Protein AF-A0A521XWH8-F1 (afdb_monomer_lite)

Foldseek 3Di:
DPPPPPPPPPPDDPDPPQFCLVPLVCNLVRDPPPPADPLLSQLLSLLSVCLPPPVNPSVPQDDDDPSSSNSSVNNVVSNNDDPDD

Structure (mmCIF, N/CA/C/O backbone):
data_AF-A0A521XWH8-F1
#
_entry.id   AF-A0A521XWH8-F1
#
loop_
_atom_site.group_PDB
_atom_site.id
_atom_site.type_symbol
_atom_site.label_atom_id
_atom_site.label_alt_id
_atom_site.label_comp_id
_atom_site.label_asym_id
_atom_site.label_entity_id
_atom_site.label_seq_id
_atom_site.pdbx_PDB_ins_code
_atom_site.Cartn_x
_atom_site.Cartn_y
_atom_site.Cartn_z
_atom_site.occupancy
_atom_site.B_iso_or_equiv
_atom_site.auth_seq_id
_atom_site.auth_comp_id
_atom_site.auth_asym_id
_atom_site.auth_atom_id
_atom_site.pdbx_PDB_model_num
ATOM 1 N N . MET A 1 1 ? 15.896 0.404 -50.016 1.00 56.06 1 MET A N 1
ATOM 2 C CA . MET A 1 1 ? 14.815 -0.390 -49.385 1.00 56.06 1 MET A CA 1
ATOM 3 C C . MET A 1 1 ? 15.363 -1.266 -48.241 1.00 56.06 1 MET A C 1
ATOM 5 O O . MET A 1 1 ? 15.035 -2.436 -48.158 1.00 56.06 1 MET A O 1
ATOM 9 N N . LEU A 1 2 ? 16.214 -0.707 -47.362 1.00 54.41 2 LEU A N 1
ATOM 10 C CA . LEU A 1 2 ? 16.894 -1.427 -46.260 1.00 54.41 2 LEU A CA 1
ATOM 11 C C . LEU A 1 2 ? 16.776 -0.672 -44.916 1.00 54.41 2 LEU A C 1
ATOM 13 O O . LEU A 1 2 ? 17.530 -0.919 -43.990 1.00 54.41 2 LEU A O 1
ATOM 17 N N . MET A 1 3 ? 15.847 0.284 -44.802 1.00 54.56 3 MET A N 1
ATOM 18 C CA . MET A 1 3 ? 15.611 1.028 -43.550 1.00 54.56 3 MET A CA 1
ATOM 19 C C . MET A 1 3 ? 14.293 0.661 -42.854 1.00 54.56 3 MET A C 1
ATOM 21 O O . MET A 1 3 ? 14.036 1.131 -41.754 1.00 54.56 3 MET A O 1
ATOM 25 N N . MET A 1 4 ? 13.473 -0.214 -43.448 1.00 56.97 4 MET A N 1
ATOM 26 C CA . MET A 1 4 ? 12.173 -0.618 -42.884 1.00 56.97 4 MET A CA 1
ATOM 27 C C . MET A 1 4 ? 12.221 -1.871 -41.992 1.00 56.97 4 MET A C 1
ATOM 29 O O . MET A 1 4 ? 11.219 -2.183 -41.360 1.00 56.97 4 MET A O 1
ATOM 33 N N . LEU A 1 5 ? 13.355 -2.580 -41.897 1.00 57.09 5 LEU A N 1
ATOM 34 C CA . LEU A 1 5 ? 13.449 -3.810 -41.091 1.00 57.09 5 LEU A CA 1
ATOM 35 C C . LEU A 1 5 ? 13.779 -3.579 -39.605 1.00 57.09 5 LEU A C 1
ATOM 37 O O . LEU A 1 5 ? 13.512 -4.455 -38.788 1.00 57.09 5 LEU A O 1
ATOM 41 N N . CYS A 1 6 ? 14.319 -2.419 -39.219 1.00 56.91 6 CYS A N 1
ATOM 42 C CA . CYS A 1 6 ? 14.756 -2.190 -37.834 1.00 56.91 6 CYS A CA 1
ATOM 43 C C . CYS A 1 6 ? 13.611 -1.869 -36.855 1.00 56.91 6 CYS A C 1
ATOM 45 O O . CYS A 1 6 ? 13.816 -1.913 -35.645 1.00 56.91 6 CYS A O 1
ATOM 47 N N . ALA A 1 7 ? 12.403 -1.573 -37.344 1.00 60.16 7 ALA A N 1
ATOM 48 C CA . ALA A 1 7 ? 11.278 -1.165 -36.497 1.00 60.16 7 ALA A CA 1
ATOM 49 C C . ALA A 1 7 ? 10.560 -2.333 -35.785 1.00 60.16 7 ALA A C 1
ATOM 51 O O . ALA A 1 7 ? 9.739 -2.096 -34.904 1.00 60.16 7 ALA A O 1
ATOM 52 N N . LEU A 1 8 ? 10.860 -3.590 -36.132 1.00 59.16 8 LEU A N 1
ATOM 53 C CA . LEU A 1 8 ? 10.136 -4.763 -35.617 1.00 59.16 8 LEU A CA 1
ATOM 54 C C . LEU A 1 8 ? 10.700 -5.335 -34.302 1.00 59.16 8 LEU A C 1
ATOM 56 O O . LEU A 1 8 ? 10.094 -6.236 -33.728 1.00 59.16 8 LEU A O 1
ATOM 60 N N . LEU A 1 9 ? 11.831 -4.826 -33.798 1.00 59.81 9 LEU A N 1
ATOM 61 C CA . LEU A 1 9 ? 12.521 -5.392 -32.625 1.00 59.81 9 LEU A CA 1
ATOM 62 C C . LEU A 1 9 ? 12.288 -4.628 -31.304 1.00 59.81 9 LEU A C 1
ATOM 64 O O . LEU A 1 9 ? 12.791 -5.047 -30.267 1.00 59.81 9 LEU A O 1
ATOM 68 N N . ALA A 1 10 ? 11.501 -3.548 -31.292 1.00 63.16 10 ALA A N 1
ATOM 69 C CA . ALA A 1 10 ? 11.314 -2.694 -30.107 1.00 63.16 10 ALA A CA 1
ATOM 70 C C . ALA A 1 10 ? 10.145 -3.108 -29.172 1.00 63.16 10 ALA A C 1
ATOM 72 O O . ALA A 1 10 ? 9.641 -2.285 -28.412 1.00 63.16 10 ALA A O 1
ATOM 73 N N . GLY A 1 11 ? 9.670 -4.359 -29.229 1.00 57.56 11 GLY A N 1
ATOM 74 C CA . GLY A 1 11 ? 8.403 -4.770 -28.596 1.00 57.56 11 GLY A CA 1
ATOM 75 C C . GLY A 1 11 ? 8.451 -5.294 -27.152 1.00 57.56 11 GLY A C 1
ATOM 76 O O . GLY A 1 11 ? 7.397 -5.437 -26.538 1.00 57.56 11 GLY A O 1
ATOM 77 N N . CYS A 1 12 ? 9.621 -5.588 -26.578 1.00 62.44 12 CYS A N 1
ATOM 78 C CA . CYS A 1 12 ? 9.718 -6.217 -25.251 1.00 62.44 12 CYS A CA 1
ATOM 79 C C . CYS A 1 12 ? 10.097 -5.212 -24.156 1.00 62.44 12 CYS A C 1
ATOM 81 O O . CYS A 1 12 ? 11.149 -5.331 -23.533 1.00 62.44 12 CYS A O 1
ATOM 83 N N . ALA A 1 13 ? 9.234 -4.229 -23.892 1.00 64.06 13 ALA A N 1
ATOM 84 C CA . ALA A 1 13 ? 9.295 -3.524 -22.615 1.00 64.06 13 ALA A CA 1
ATOM 85 C C . ALA A 1 13 ? 8.803 -4.486 -21.514 1.00 64.06 13 ALA A C 1
ATOM 87 O O . ALA A 1 13 ? 7.717 -5.061 -21.663 1.00 64.06 13 ALA A O 1
ATOM 88 N N . PRO A 1 14 ? 9.564 -4.711 -20.427 1.00 60.84 14 PRO A N 1
ATOM 89 C CA . PRO A 1 14 ? 9.109 -5.564 -19.341 1.00 60.84 14 PRO A CA 1
ATOM 90 C C . PRO A 1 14 ? 7.850 -4.941 -18.737 1.00 60.84 14 PRO A C 1
ATOM 92 O O . PRO A 1 14 ? 7.891 -3.863 -18.148 1.00 60.84 14 PRO A O 1
ATOM 95 N N . ARG A 1 15 ? 6.704 -5.612 -18.895 1.00 63.94 15 ARG A N 1
ATOM 96 C CA . ARG A 1 15 ? 5.508 -5.267 -18.125 1.00 63.94 15 ARG A CA 1
ATOM 97 C C . ARG A 1 15 ? 5.865 -5.459 -16.655 1.00 63.94 15 ARG A C 1
ATOM 99 O O . ARG A 1 15 ? 6.201 -6.575 -16.257 1.00 63.94 15 ARG A O 1
ATOM 106 N N . SER A 1 16 ? 5.822 -4.382 -15.869 1.00 69.38 16 SER A N 1
ATOM 107 C CA . SER A 1 16 ? 5.982 -4.494 -14.422 1.00 69.38 16 SER A CA 1
ATOM 108 C C . SER A 1 16 ? 4.930 -5.470 -13.904 1.00 69.38 16 SER A C 1
ATOM 11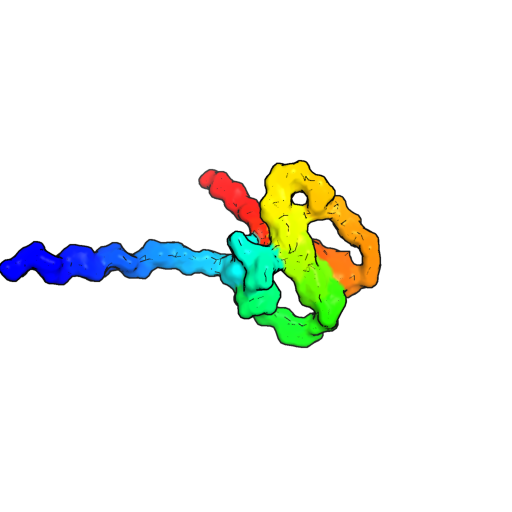0 O O . SER A 1 16 ? 3.732 -5.290 -14.122 1.00 69.38 16 SER A O 1
ATOM 112 N N . LEU A 1 17 ? 5.381 -6.532 -13.235 1.00 82.12 17 LEU A N 1
ATOM 113 C CA . LEU A 1 17 ? 4.506 -7.537 -12.623 1.00 82.12 17 LEU A CA 1
ATOM 114 C C . LEU A 1 17 ? 3.716 -6.963 -11.434 1.00 82.12 17 LEU A C 1
ATOM 116 O O . LEU A 1 17 ? 2.877 -7.657 -10.863 1.00 82.12 17 LEU A O 1
ATOM 120 N N . ARG A 1 18 ? 4.010 -5.718 -11.039 1.00 87.38 18 ARG A N 1
ATOM 121 C CA . ARG A 1 18 ? 3.401 -5.001 -9.921 1.00 87.38 18 ARG A CA 1
ATOM 122 C C . ARG A 1 18 ? 3.042 -3.580 -10.376 1.00 87.38 18 ARG A C 1
ATOM 124 O O . ARG A 1 18 ? 3.829 -2.655 -10.173 1.00 87.38 18 ARG A O 1
ATOM 131 N N . PRO A 1 19 ? 1.883 -3.391 -11.031 1.00 88.56 19 PRO A N 1
ATOM 132 C CA . PRO A 1 19 ? 1.428 -2.074 -11.467 1.00 88.56 19 PRO A CA 1
ATOM 133 C C . PRO A 1 19 ? 1.479 -1.041 -10.334 1.00 88.56 19 PRO A C 1
ATOM 135 O O . PRO A 1 19 ? 0.993 -1.302 -9.231 1.00 88.56 19 PRO A O 1
ATOM 138 N N . GLY A 1 20 ? 2.089 0.114 -10.602 1.00 88.69 20 GLY A N 1
ATOM 139 C CA . GLY A 1 20 ? 2.191 1.225 -9.651 1.00 88.69 20 GLY A CA 1
ATOM 140 C C . GLY A 1 20 ? 3.103 0.992 -8.442 1.00 88.69 20 GLY A C 1
ATOM 141 O O . GLY A 1 20 ? 3.167 1.863 -7.588 1.00 88.69 20 GLY A O 1
ATOM 142 N N . ALA A 1 21 ? 3.815 -0.137 -8.331 1.00 90.12 21 ALA A N 1
ATOM 143 C CA . ALA A 1 21 ? 4.695 -0.391 -7.180 1.00 90.12 21 ALA A CA 1
ATOM 144 C C . ALA A 1 21 ? 5.895 0.571 -7.099 1.00 90.12 21 ALA A C 1
ATOM 146 O O . ALA A 1 21 ? 6.366 0.873 -6.003 1.00 90.12 21 ALA A O 1
ATOM 147 N N . ASP A 1 22 ? 6.352 1.057 -8.256 1.00 87.44 22 ASP A N 1
ATOM 148 C CA . ASP A 1 22 ? 7.455 2.017 -8.378 1.00 87.44 22 ASP A CA 1
ATOM 149 C C . ASP A 1 22 ? 6.991 3.479 -8.189 1.00 87.44 22 ASP A C 1
ATOM 151 O O . ASP A 1 22 ? 7.817 4.386 -8.125 1.00 87.44 22 ASP A O 1
ATOM 155 N N . ASP A 1 23 ? 5.676 3.718 -8.098 1.00 89.06 23 ASP A N 1
ATOM 156 C CA . ASP A 1 23 ? 5.072 5.036 -7.870 1.00 89.06 23 ASP A CA 1
ATOM 157 C C . ASP A 1 23 ? 4.006 4.952 -6.759 1.00 89.06 23 ASP A C 1
ATOM 159 O O . ASP A 1 23 ? 2.814 4.750 -7.035 1.00 89.06 23 ASP A O 1
ATOM 163 N N . PRO A 1 24 ? 4.410 5.123 -5.485 1.00 85.69 24 PRO A N 1
ATOM 164 C CA . PRO A 1 24 ? 3.500 5.060 -4.345 1.00 85.69 24 PRO A CA 1
ATOM 165 C C . PRO A 1 24 ? 2.289 5.985 -4.447 1.00 85.69 24 PRO A C 1
ATOM 167 O O . PRO A 1 24 ? 1.212 5.627 -3.970 1.00 85.69 24 PRO A O 1
ATOM 170 N N . ALA A 1 25 ? 2.425 7.139 -5.110 1.00 86.94 25 ALA A N 1
ATOM 171 C CA . ALA A 1 25 ? 1.332 8.095 -5.256 1.00 86.94 25 ALA A CA 1
ATOM 172 C C . ALA A 1 25 ? 0.206 7.565 -6.160 1.00 86.94 25 ALA A C 1
ATOM 174 O O . ALA A 1 25 ? -0.938 8.006 -6.045 1.00 86.94 25 ALA A O 1
ATOM 175 N N . GLN A 1 26 ? 0.511 6.611 -7.046 1.00 89.75 26 GLN A N 1
ATOM 176 C CA . GLN A 1 26 ? -0.437 6.030 -8.002 1.00 89.75 26 GLN A CA 1
ATOM 177 C C . GLN A 1 26 ? -0.768 4.560 -7.722 1.00 89.75 26 GLN A C 1
ATOM 179 O O . GLN A 1 26 ? -1.599 3.969 -8.423 1.00 89.75 26 GLN A O 1
ATOM 184 N N . VAL A 1 27 ? -0.174 3.950 -6.692 1.00 93.56 27 VAL A N 1
ATOM 185 C CA . VAL A 1 27 ? -0.347 2.518 -6.404 1.00 93.56 27 VAL A CA 1
ATOM 186 C C . VAL A 1 27 ? -1.818 2.141 -6.174 1.00 93.56 27 VAL A C 1
ATOM 188 O O . VAL A 1 27 ? -2.289 1.118 -6.668 1.00 93.56 27 VAL A O 1
ATOM 191 N N . THR A 1 28 ? -2.587 3.001 -5.502 1.00 93.75 28 THR A N 1
ATOM 192 C CA . THR A 1 28 ? -4.009 2.768 -5.195 1.00 93.75 28 THR A CA 1
ATOM 193 C C . THR A 1 28 ? -4.921 2.904 -6.415 1.00 93.75 28 THR A C 1
ATOM 195 O O . THR A 1 28 ? -6.016 2.347 -6.409 1.00 93.75 28 THR A O 1
ATOM 198 N N . ASN A 1 29 ? -4.461 3.585 -7.469 1.00 93.38 29 ASN A N 1
ATOM 199 C CA . ASN A 1 29 ? -5.136 3.663 -8.769 1.00 93.38 29 ASN A CA 1
ATOM 200 C C . ASN A 1 29 ? -4.739 2.502 -9.696 1.00 93.38 29 ASN A C 1
ATOM 202 O O . ASN A 1 29 ? -5.421 2.230 -10.681 1.00 93.38 29 ASN A O 1
ATOM 206 N N . SER A 1 30 ? -3.633 1.823 -9.382 1.00 93.56 30 SER A N 1
ATOM 207 C CA . SER A 1 30 ? -3.046 0.759 -10.204 1.00 93.56 30 SER A CA 1
ATOM 208 C C . SER A 1 30 ? -3.461 -0.647 -9.760 1.00 93.56 30 SER A C 1
ATOM 210 O O . SER A 1 30 ? -3.305 -1.607 -10.515 1.00 93.56 30 SER A O 1
ATOM 212 N N . VAL A 1 31 ? -3.992 -0.779 -8.543 1.00 92.19 31 VAL A N 1
ATOM 213 C CA . VAL A 1 31 ? -4.423 -2.045 -7.939 1.00 92.19 31 VAL A CA 1
ATOM 214 C C . VAL A 1 31 ? -5.919 -1.985 -7.647 1.00 92.19 31 VAL A C 1
ATOM 216 O O . VAL A 1 31 ? -6.430 -0.982 -7.152 1.00 92.19 31 VAL A O 1
ATOM 219 N N . ASN A 1 32 ? -6.642 -3.072 -7.922 1.00 94.38 32 ASN A N 1
ATOM 220 C CA . ASN A 1 32 ? -8.057 -3.134 -7.579 1.00 94.38 32 ASN A CA 1
ATOM 221 C C . ASN A 1 32 ? -8.247 -3.283 -6.060 1.00 94.38 32 ASN A C 1
ATOM 223 O O . ASN A 1 32 ? -8.097 -4.372 -5.512 1.00 94.38 32 ASN A O 1
ATOM 227 N N . LEU A 1 33 ? -8.633 -2.189 -5.402 1.00 95.44 33 LEU A N 1
ATOM 228 C CA . LEU A 1 33 ? -8.970 -2.147 -3.976 1.00 95.44 33 LEU A CA 1
ATOM 229 C C . LEU A 1 33 ? -10.490 -2.062 -3.731 1.00 95.44 33 LEU A C 1
ATOM 231 O O . LEU A 1 33 ? -10.937 -1.600 -2.675 1.00 95.44 33 LEU A O 1
ATOM 235 N N . SER A 1 34 ? -11.318 -2.450 -4.706 1.00 96.56 34 SER A N 1
ATOM 236 C CA . SER A 1 34 ? -12.773 -2.507 -4.534 1.00 96.56 34 SER A CA 1
ATOM 237 C C . SER A 1 34 ? -13.147 -3.455 -3.391 1.00 96.56 34 SER A C 1
ATOM 239 O O . SER A 1 34 ? -12.606 -4.553 -3.307 1.00 96.56 34 SER A O 1
ATOM 241 N N . GLY A 1 35 ? -14.079 -3.045 -2.528 1.00 96.06 35 GLY A N 1
ATOM 242 C CA . GLY A 1 35 ? -14.535 -3.853 -1.389 1.00 96.06 35 GLY A CA 1
ATOM 243 C C . GLY A 1 35 ? -13.732 -3.675 -0.097 1.00 96.06 35 GLY A C 1
ATOM 244 O O . GLY A 1 35 ? -14.210 -4.072 0.961 1.00 96.06 35 GLY A O 1
ATOM 245 N N . PHE A 1 36 ? -12.569 -3.018 -0.139 1.00 96.81 36 PHE A N 1
ATOM 246 C CA . PHE A 1 36 ? -11.829 -2.662 1.072 1.00 96.81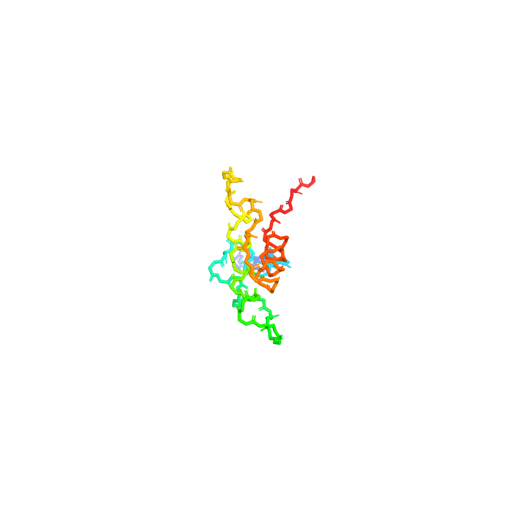 36 PHE A CA 1
ATOM 247 C C . PHE A 1 36 ? -12.324 -1.343 1.690 1.00 96.81 36 PHE A C 1
ATOM 249 O O . PHE A 1 36 ? -12.713 -0.428 0.950 1.00 96.81 36 PHE A O 1
ATOM 256 N N . PRO A 1 37 ? -12.274 -1.198 3.030 1.00 96.81 37 PRO A N 1
ATOM 257 C CA . PRO A 1 37 ? -12.645 0.044 3.700 1.00 96.81 37 PRO A CA 1
ATOM 258 C C . PRO A 1 37 ? -11.670 1.187 3.355 1.00 96.81 37 PRO A C 1
ATOM 260 O O . PRO A 1 37 ? -10.509 0.926 3.019 1.00 96.81 37 PRO A O 1
ATOM 263 N N . PRO A 1 38 ? -12.095 2.461 3.451 1.00 96.38 38 PRO A N 1
ATOM 264 C CA . PRO A 1 38 ? -11.235 3.615 3.172 1.00 96.38 38 PRO A CA 1
ATOM 265 C C . PRO A 1 38 ? -9.914 3.596 3.955 1.00 96.38 38 PRO A C 1
ATOM 267 O O . PRO A 1 38 ? -8.862 3.910 3.404 1.00 96.38 38 PRO A O 1
ATOM 270 N N . GLU A 1 39 ? -9.956 3.170 5.217 1.00 96.81 39 GLU A N 1
ATOM 271 C CA . GLU A 1 39 ? -8.813 3.053 6.129 1.00 96.81 39 GLU A CA 1
ATOM 272 C C . GLU A 1 39 ? -7.759 2.100 5.571 1.00 96.81 39 GLU A C 1
ATOM 274 O O . GLU A 1 39 ? -6.573 2.420 5.584 1.00 96.81 39 GLU A O 1
ATOM 279 N N . TYR A 1 40 ? -8.194 0.958 5.033 1.00 97.56 40 TYR A N 1
ATOM 280 C CA . TYR A 1 40 ? -7.306 -0.016 4.407 1.00 97.56 40 TYR A CA 1
ATOM 281 C C . TYR A 1 40 ? -6.618 0.579 3.179 1.00 97.56 40 TYR A C 1
ATOM 283 O O . TYR A 1 40 ? -5.409 0.442 3.034 1.00 97.56 40 TYR A O 1
ATOM 291 N N . LYS A 1 41 ? -7.354 1.302 2.324 1.00 96.81 41 LYS A N 1
ATOM 292 C CA . LYS A 1 41 ? -6.785 1.937 1.121 1.00 96.81 41 LYS A CA 1
ATOM 293 C C . LYS A 1 41 ? -5.741 2.998 1.473 1.00 96.81 41 LYS A C 1
ATOM 295 O O . LYS A 1 41 ? -4.689 3.045 0.841 1.00 96.81 41 LYS A O 1
ATOM 300 N N . ARG A 1 42 ? -6.013 3.815 2.503 1.00 95.62 42 ARG A N 1
ATOM 301 C CA . ARG A 1 42 ? -5.036 4.779 3.041 1.00 95.62 42 ARG A CA 1
ATOM 302 C C . ARG A 1 42 ? -3.798 4.064 3.578 1.00 95.62 42 ARG A C 1
ATOM 304 O O . ARG A 1 42 ? -2.684 4.479 3.279 1.00 95.62 42 ARG A O 1
ATOM 311 N N . GLY A 1 43 ? -4.003 2.978 4.325 1.00 96.06 43 GLY A N 1
ATOM 312 C CA . GLY A 1 43 ? -2.928 2.117 4.807 1.00 96.06 43 GLY A CA 1
ATOM 313 C C . GLY A 1 43 ? -2.070 1.596 3.659 1.00 96.06 43 GLY A C 1
ATOM 314 O O . GLY A 1 43 ? -0.861 1.773 3.683 1.00 96.06 43 GLY A O 1
ATOM 315 N N . PHE A 1 44 ? -2.692 1.031 2.625 1.00 96.75 44 PHE A N 1
ATOM 316 C CA . PHE A 1 44 ? -2.012 0.455 1.463 1.00 96.75 44 PHE A CA 1
ATOM 317 C C . PHE A 1 44 ? -1.083 1.450 0.758 1.00 96.75 44 PHE A C 1
ATOM 319 O O . PHE A 1 44 ? 0.077 1.127 0.503 1.00 96.75 44 PHE A O 1
ATOM 326 N N . GLY A 1 45 ? -1.548 2.680 0.516 1.00 95.44 45 GLY A N 1
ATOM 327 C CA . GLY A 1 45 ? -0.699 3.749 -0.023 1.00 95.44 45 GLY A CA 1
ATOM 328 C C . GLY A 1 45 ? 0.494 4.067 0.887 1.00 95.44 45 GLY A C 1
ATOM 329 O O . GLY A 1 45 ? 1.639 3.992 0.449 1.00 95.44 45 GLY A O 1
ATOM 330 N N . ALA A 1 46 ? 0.246 4.306 2.179 1.00 94.25 46 ALA A N 1
ATOM 331 C CA . ALA A 1 46 ? 1.300 4.618 3.152 1.00 94.25 46 ALA A CA 1
ATOM 332 C C . ALA A 1 46 ? 2.324 3.476 3.324 1.00 94.25 46 ALA A C 1
ATOM 334 O O . ALA A 1 46 ? 3.516 3.704 3.540 1.00 94.25 46 ALA A O 1
ATOM 335 N N . GLY A 1 47 ? 1.869 2.226 3.224 1.00 94.94 47 GLY A N 1
ATOM 336 C CA . GLY A 1 47 ? 2.728 1.045 3.211 1.00 94.94 47 GLY A CA 1
ATOM 337 C C . GLY A 1 47 ? 3.666 1.045 2.013 1.00 94.94 47 GLY A C 1
ATOM 338 O O . GLY A 1 47 ? 4.868 0.827 2.158 1.00 94.94 47 GLY A O 1
ATOM 339 N N . CYS A 1 48 ? 3.125 1.356 0.836 1.00 94.44 48 CYS A N 1
ATOM 340 C CA . CYS A 1 48 ? 3.902 1.459 -0.389 1.00 94.44 48 CYS A CA 1
ATOM 341 C C . CYS A 1 48 ? 4.942 2.589 -0.337 1.00 94.44 48 CYS A C 1
ATOM 343 O O . CYS A 1 48 ? 6.086 2.395 -0.747 1.00 94.44 48 CYS A O 1
ATOM 345 N N . GLU A 1 49 ? 4.585 3.745 0.229 1.00 92.56 49 GLU A N 1
ATOM 346 C CA . GLU A 1 49 ? 5.530 4.839 0.498 1.00 92.56 49 GLU A CA 1
ATOM 347 C C . GLU A 1 49 ? 6.667 4.366 1.415 1.00 92.56 49 GLU A C 1
ATOM 349 O O . GLU A 1 49 ? 7.841 4.585 1.121 1.00 92.56 49 GLU A O 1
ATOM 354 N N . SER A 1 50 ? 6.327 3.618 2.470 1.00 92.88 50 SER A N 1
ATOM 355 C CA . SER A 1 50 ? 7.306 3.065 3.417 1.00 92.88 50 SER A CA 1
ATOM 356 C C . SER A 1 50 ? 8.256 2.049 2.767 1.00 92.88 50 SER A C 1
ATOM 358 O O . SER A 1 50 ? 9.396 1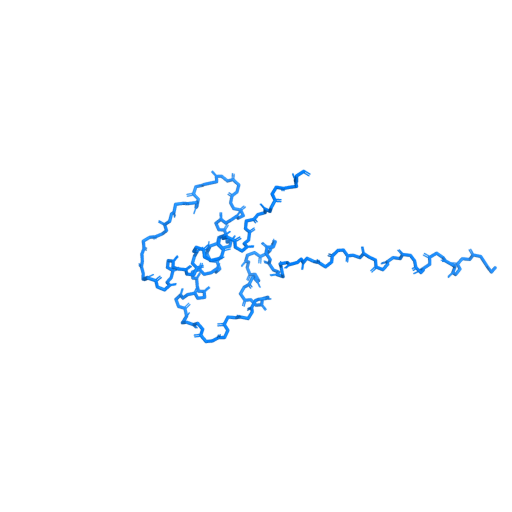.890 3.194 1.00 92.88 50 SER A O 1
ATOM 360 N N . ALA A 1 51 ? 7.812 1.349 1.719 1.00 91.12 51 ALA A N 1
ATOM 361 C CA . ALA A 1 51 ? 8.653 0.418 0.968 1.00 91.12 51 ALA A CA 1
ATOM 362 C C . ALA A 1 51 ? 9.743 1.117 0.141 1.00 91.12 51 ALA A C 1
ATOM 364 O O . ALA A 1 51 ? 10.776 0.508 -0.141 1.00 91.12 51 ALA A O 1
ATOM 365 N N . ASN A 1 52 ? 9.488 2.366 -0.252 1.00 84.81 52 ASN A N 1
ATOM 366 C CA . ASN A 1 52 ? 10.350 3.172 -1.114 1.00 84.81 52 ASN A CA 1
ATOM 367 C C . ASN A 1 52 ? 11.282 4.107 -0.325 1.00 84.81 52 ASN A C 1
ATOM 369 O O . ASN A 1 52 ? 12.186 4.716 -0.896 1.00 84.81 52 ASN A O 1
ATOM 373 N N . ASP A 1 53 ? 11.111 4.200 0.993 1.00 85.06 53 ASP A N 1
ATOM 374 C CA . ASP A 1 53 ? 12.008 4.946 1.868 1.00 85.06 53 ASP A CA 1
ATOM 375 C C . ASP A 1 53 ? 13.338 4.205 2.075 1.00 85.06 53 ASP A C 1
ATOM 377 O O . ASP A 1 53 ? 13.463 3.269 2.872 1.00 85.06 53 ASP A O 1
ATOM 381 N N . ALA A 1 54 ? 14.373 4.678 1.383 1.00 73.56 54 ALA A N 1
ATOM 382 C CA . ALA A 1 54 ? 15.727 4.145 1.480 1.00 73.56 54 ALA A CA 1
ATOM 383 C C . ALA A 1 54 ? 16.372 4.319 2.872 1.00 73.56 54 ALA A C 1
ATOM 385 O O . ALA A 1 54 ? 17.345 3.628 3.176 1.00 73.56 54 ALA A O 1
ATOM 386 N N . SER A 1 55 ? 15.853 5.214 3.723 1.00 76.69 55 SER A N 1
ATOM 387 C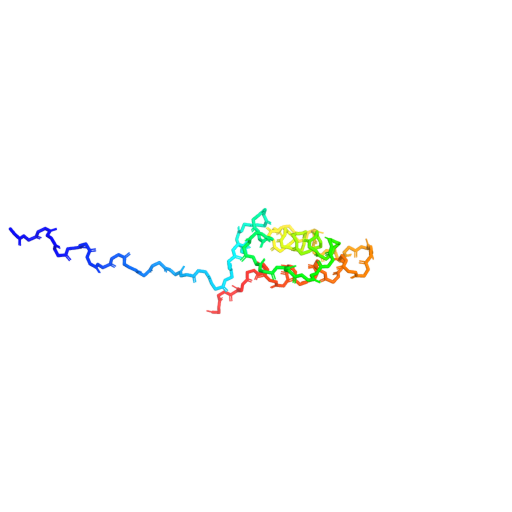 CA . SER A 1 55 ? 16.380 5.429 5.078 1.00 76.69 55 SER A CA 1
ATOM 388 C C . SER A 1 55 ? 15.953 4.341 6.069 1.00 76.69 55 SER A C 1
ATOM 390 O O . SER A 1 55 ? 16.555 4.203 7.135 1.00 76.69 55 SER A O 1
ATOM 392 N N . GLY A 1 56 ? 14.903 3.575 5.741 1.00 69.38 56 GLY A N 1
ATOM 393 C CA .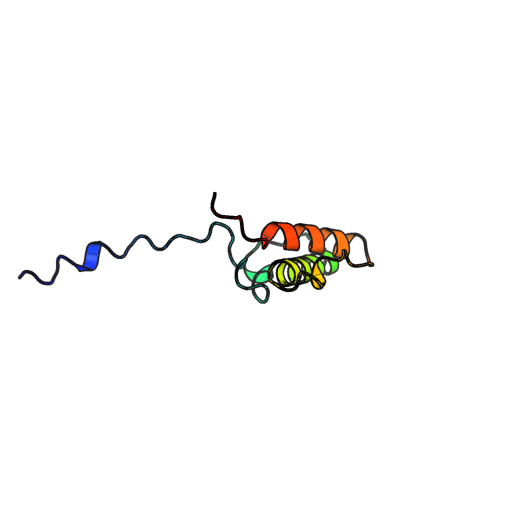 GLY A 1 56 ? 14.322 2.557 6.615 1.00 69.38 56 GLY A CA 1
ATOM 394 C C . GLY A 1 56 ? 13.624 3.113 7.863 1.00 69.38 56 GLY A C 1
ATOM 395 O O . GLY A 1 56 ? 13.162 2.330 8.695 1.00 69.38 56 GLY A O 1
ATOM 396 N N . GLN A 1 57 ? 13.516 4.438 8.016 1.00 67.12 57 GLN A N 1
ATOM 397 C CA . GLN A 1 57 ? 12.867 5.069 9.169 1.00 67.12 57 GLN A CA 1
ATOM 398 C C . GLN A 1 57 ? 11.353 4.833 9.173 1.00 67.12 57 GLN A C 1
ATOM 400 O O . GLN A 1 57 ? 10.753 4.651 10.236 1.00 67.12 57 GLN A O 1
ATOM 405 N N . SER A 1 58 ? 10.744 4.766 7.991 1.00 67.19 58 SER A N 1
ATOM 406 C CA . SER A 1 58 ? 9.317 4.470 7.813 1.00 67.19 58 SER A CA 1
ATOM 407 C C . SER A 1 58 ? 8.957 2.984 7.945 1.00 67.19 58 SER A C 1
ATOM 409 O O . SER A 1 58 ? 7.779 2.645 7.981 1.00 67.19 58 SER A O 1
ATOM 411 N N . ALA A 1 59 ? 9.928 2.076 8.124 1.00 65.50 59 ALA A N 1
ATOM 412 C CA . ALA A 1 59 ? 9.657 0.644 8.315 1.00 65.50 59 ALA A CA 1
ATOM 413 C C . ALA A 1 59 ? 8.993 0.311 9.668 1.00 65.50 59 ALA A C 1
ATOM 415 O O . ALA A 1 59 ? 8.656 -0.846 9.943 1.00 65.50 59 ALA A O 1
ATOM 416 N N . ARG A 1 60 ? 8.818 1.303 10.549 1.00 80.75 60 ARG A N 1
ATOM 417 C CA . ARG A 1 60 ? 8.182 1.104 11.848 1.00 80.75 60 ARG A CA 1
ATOM 418 C C . ARG A 1 60 ? 6.672 0.984 11.663 1.00 80.75 60 ARG A C 1
ATOM 420 O O . ARG A 1 60 ? 6.016 1.935 11.254 1.00 80.75 60 ARG A O 1
ATOM 427 N N . ARG A 1 61 ? 6.124 -0.183 12.017 1.00 84.00 61 ARG A N 1
ATOM 428 C CA . ARG A 1 61 ? 4.685 -0.459 11.926 1.00 84.00 61 ARG A CA 1
ATOM 429 C C . ARG A 1 61 ? 3.875 0.652 12.617 1.00 84.00 61 ARG A C 1
ATOM 431 O O . ARG A 1 61 ? 4.104 0.899 13.808 1.00 84.00 61 ARG A O 1
ATOM 438 N N . PRO A 1 62 ? 2.941 1.308 11.909 1.00 88.31 62 PRO A N 1
ATOM 439 C CA . PRO A 1 62 ? 2.135 2.373 12.478 1.00 88.31 62 PRO A CA 1
ATOM 440 C C . PRO A 1 62 ? 1.183 1.821 13.541 1.00 88.31 62 PRO A C 1
ATOM 442 O O . PRO A 1 62 ? 0.772 0.659 13.504 1.00 88.31 62 PRO A O 1
ATOM 445 N N . LYS A 1 63 ? 0.820 2.680 14.495 1.00 87.12 63 LYS A N 1
ATOM 446 C CA . LYS A 1 63 ? -0.274 2.429 15.440 1.00 87.12 63 LYS A CA 1
ATOM 447 C C . LYS A 1 63 ? -1.542 3.070 14.876 1.00 87.12 63 LYS A C 1
ATOM 449 O O . LYS A 1 63 ? -1.478 4.197 14.398 1.00 87.12 63 LYS A O 1
ATOM 454 N N . GLY A 1 64 ? -2.674 2.376 14.934 1.00 82.25 64 GLY A N 1
ATOM 455 C CA . GLY A 1 64 ? -3.946 2.882 14.416 1.00 82.25 64 GLY A CA 1
ATOM 456 C C . GLY A 1 64 ? -4.987 1.778 14.272 1.00 82.25 64 GLY A C 1
ATOM 457 O O . GLY A 1 64 ? -4.792 0.674 14.785 1.00 82.25 64 GLY A O 1
ATOM 458 N N . ASP A 1 65 ? -6.071 2.083 13.556 1.00 92.56 65 ASP A N 1
ATOM 459 C CA . ASP A 1 65 ? -7.138 1.128 13.252 1.00 92.56 65 ASP A CA 1
ATOM 460 C C . ASP A 1 65 ? -6.593 -0.142 12.599 1.00 92.56 65 ASP A C 1
ATOM 462 O O . ASP A 1 65 ? -5.743 -0.083 11.706 1.00 92.56 65 ASP A O 1
ATOM 466 N N . ALA A 1 66 ? -7.137 -1.298 12.985 1.00 95.75 66 ALA A N 1
ATOM 467 C CA . ALA A 1 66 ? -6.701 -2.594 12.464 1.00 95.75 66 ALA A CA 1
ATOM 468 C C . ALA A 1 66 ? -6.713 -2.643 10.925 1.00 95.75 66 ALA A C 1
ATOM 470 O O . ALA A 1 66 ? -5.780 -3.165 10.321 1.00 95.75 66 ALA A O 1
ATOM 471 N N . SER A 1 67 ? -7.717 -2.023 10.292 1.00 97.25 67 SER A N 1
ATOM 472 C CA . SER A 1 67 ? -7.825 -1.946 8.828 1.00 97.25 67 SER A CA 1
ATOM 473 C C . SER A 1 67 ? -6.697 -1.134 8.192 1.00 97.25 67 SER A C 1
ATOM 475 O O . SER A 1 67 ? -6.150 -1.550 7.174 1.00 97.25 67 SER A O 1
ATOM 477 N N . PHE A 1 68 ? -6.316 -0.005 8.797 1.00 97.12 68 PHE A N 1
ATOM 478 C CA . PHE A 1 68 ? -5.202 0.812 8.313 1.00 97.12 68 PHE A CA 1
ATOM 479 C C . PHE A 1 68 ? -3.882 0.058 8.439 1.00 97.12 68 PHE A C 1
ATOM 481 O O . PHE A 1 68 ? -3.103 -0.009 7.493 1.00 97.12 68 PHE A O 1
ATOM 488 N N . VAL A 1 69 ? -3.646 -0.543 9.605 1.00 96.44 69 VAL A N 1
ATOM 489 C CA . VAL A 1 69 ? -2.402 -1.259 9.884 1.00 96.44 69 VAL A CA 1
ATOM 490 C C . VAL A 1 69 ? -2.262 -2.492 8.979 1.00 96.44 69 VAL A C 1
ATOM 492 O O . VAL A 1 69 ? -1.160 -2.788 8.515 1.00 96.44 69 VAL A O 1
ATOM 495 N N . GLN A 1 70 ? -3.365 -3.190 8.696 1.00 97.25 70 GLN A N 1
ATOM 496 C CA . GLN A 1 70 ? -3.381 -4.287 7.730 1.00 97.25 70 GLN A CA 1
ATOM 497 C C . GLN A 1 70 ? -3.063 -3.790 6.316 1.00 97.25 70 GLN A C 1
ATOM 499 O O . GLN A 1 70 ? -2.155 -4.319 5.683 1.00 97.25 70 GLN A O 1
ATOM 504 N N . GLY A 1 71 ? -3.746 -2.738 5.851 1.00 96.88 71 GLY A N 1
ATOM 505 C CA . GLY A 1 71 ? -3.473 -2.143 4.542 1.00 96.88 71 GLY A CA 1
ATOM 506 C C . GLY A 1 71 ? -2.017 -1.702 4.401 1.00 96.88 71 GLY A C 1
ATOM 507 O O . GLY A 1 71 ? -1.386 -1.994 3.393 1.00 96.88 71 GLY A O 1
ATOM 508 N N . TRP A 1 72 ? -1.451 -1.073 5.435 1.00 96.62 72 TRP A N 1
ATOM 509 C CA . TRP A 1 72 ? -0.045 -0.659 5.461 1.00 96.62 72 TRP A CA 1
ATOM 510 C C . TRP A 1 72 ? 0.921 -1.829 5.292 1.00 96.62 72 TRP A C 1
ATOM 512 O O . TRP A 1 72 ? 1.875 -1.726 4.525 1.00 96.62 72 TRP A O 1
ATOM 522 N N . GLN A 1 73 ? 0.663 -2.959 5.950 1.00 95.88 73 GLN A N 1
ATOM 523 C CA . GLN A 1 73 ? 1.493 -4.150 5.784 1.00 95.88 73 GLN A CA 1
ATOM 524 C C . GLN A 1 73 ? 1.428 -4.678 4.343 1.00 95.88 73 GLN A C 1
ATOM 526 O O . GLN A 1 73 ? 2.468 -4.916 3.729 1.00 95.88 73 GLN A O 1
ATOM 531 N N . ASP A 1 74 ? 0.219 -4.794 3.790 1.00 96.06 74 ASP A N 1
ATOM 532 C CA . ASP A 1 74 ? 0.005 -5.312 2.437 1.00 96.06 74 ASP A CA 1
ATOM 533 C C . ASP A 1 74 ? 0.645 -4.399 1.374 1.00 96.06 74 ASP A C 1
ATOM 535 O O . ASP A 1 74 ? 1.284 -4.884 0.440 1.00 96.06 74 ASP A O 1
ATOM 539 N N . GLY A 1 75 ? 0.541 -3.076 1.539 1.00 95.38 75 GLY A N 1
ATOM 540 C CA . GLY A 1 75 ? 1.180 -2.089 0.664 1.00 95.38 75 GLY A CA 1
ATOM 541 C C . GLY A 1 75 ? 2.708 -2.116 0.739 1.00 95.38 75 GLY A C 1
ATOM 542 O O . GLY A 1 75 ? 3.382 -2.072 -0.293 1.00 95.38 75 GLY A O 1
ATOM 543 N N . LEU A 1 76 ? 3.262 -2.257 1.949 1.00 94.56 76 LEU A N 1
ATOM 544 C CA . LEU A 1 76 ? 4.702 -2.406 2.171 1.00 94.56 76 LEU A CA 1
ATOM 545 C C . LEU A 1 76 ? 5.239 -3.642 1.452 1.00 94.56 76 LEU A C 1
ATOM 547 O O . LEU A 1 76 ? 6.235 -3.570 0.733 1.00 94.56 76 LEU A O 1
ATOM 551 N N . ASP A 1 77 ? 4.563 -4.776 1.611 1.00 92.88 77 ASP A N 1
ATOM 552 C CA . ASP A 1 77 ? 4.974 -6.025 0.982 1.00 92.88 77 ASP A CA 1
ATOM 553 C C . ASP A 1 77 ? 4.758 -5.995 -0.539 1.00 92.88 77 ASP A C 1
ATOM 555 O O . ASP A 1 77 ? 5.583 -6.539 -1.284 1.00 92.88 77 ASP A O 1
ATOM 559 N N . TYR A 1 78 ? 3.711 -5.312 -1.020 1.00 93.88 78 TYR A N 1
ATOM 560 C CA . TYR A 1 78 ? 3.442 -5.100 -2.443 1.00 93.88 78 TYR A CA 1
ATOM 561 C C . TYR A 1 78 ? 4.505 -4.233 -3.133 1.00 93.88 78 TYR A C 1
ATOM 563 O O . TYR A 1 78 ? 4.941 -4.586 -4.227 1.00 93.88 78 TYR A O 1
ATOM 571 N N . CYS A 1 79 ? 4.966 -3.146 -2.516 1.00 92.31 79 CYS A N 1
ATOM 572 C CA . CYS A 1 79 ? 5.916 -2.232 -3.162 1.00 92.31 79 CYS A CA 1
ATOM 573 C C . CYS A 1 79 ? 7.381 -2.526 -2.855 1.00 92.31 79 CYS A C 1
ATOM 575 O O . CYS A 1 79 ? 8.258 -2.014 -3.543 1.00 92.31 79 CYS A O 1
ATOM 577 N N . ARG A 1 80 ? 7.682 -3.382 -1.869 1.00 89.75 80 ARG A N 1
ATOM 578 C CA . ARG A 1 80 ? 9.071 -3.71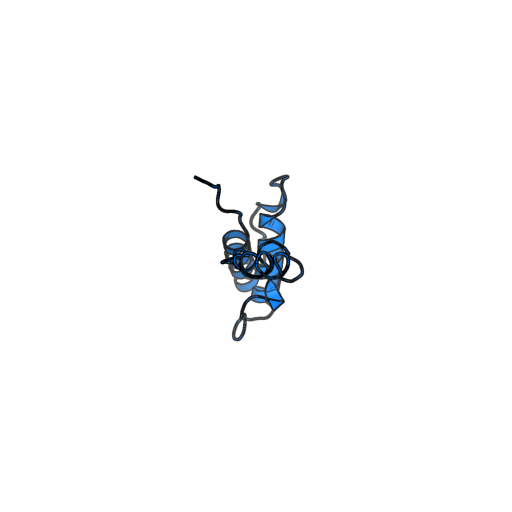8 -1.543 1.00 89.75 80 ARG A CA 1
ATOM 579 C C . ARG A 1 80 ? 9.779 -4.310 -2.774 1.00 89.75 80 ARG A C 1
ATOM 581 O O . ARG A 1 80 ? 9.325 -5.348 -3.284 1.00 89.75 80 ARG A O 1
ATOM 588 N N . PRO A 1 81 ? 10.892 -3.704 -3.234 1.00 79.06 81 PRO A N 1
ATOM 589 C CA . PRO A 1 81 ? 11.633 -4.219 -4.370 1.00 79.06 81 PRO A CA 1
ATOM 590 C C . PRO A 1 81 ? 12.140 -5.625 -4.053 1.00 79.06 81 PRO A C 1
ATOM 592 O O . PRO A 1 81 ? 12.714 -5.882 -2.989 1.00 79.06 81 PRO A O 1
ATOM 595 N N . LYS A 1 82 ? 11.935 -6.566 -4.978 1.00 71.81 82 LYS A N 1
ATOM 596 C CA . LYS A 1 82 ? 12.599 -7.866 -4.876 1.00 71.81 82 LYS A CA 1
ATOM 597 C C . LYS A 1 82 ? 14.078 -7.638 -5.172 1.00 71.81 82 LYS A C 1
ATOM 599 O O . LYS A 1 82 ? 14.406 -7.136 -6.242 1.00 71.81 82 LYS A O 1
ATOM 604 N N . LYS A 1 83 ? 14.971 -8.025 -4.253 1.00 61.59 83 LYS A N 1
ATOM 605 C CA . LYS A 1 83 ? 16.396 -8.154 -4.588 1.00 61.59 83 LYS A CA 1
ATOM 606 C C . LYS A 1 83 ? 16.500 -9.047 -5.826 1.00 61.59 83 LYS A C 1
ATOM 608 O O . LYS A 1 83 ? 16.001 -10.174 -5.793 1.00 61.59 83 LYS A O 1
ATOM 613 N N . ALA A 1 84 ? 17.119 -8.540 -6.891 1.00 56.44 84 ALA A N 1
ATOM 614 C CA . ALA A 1 84 ? 17.595 -9.393 -7.968 1.00 56.44 84 ALA A CA 1
ATOM 615 C C . ALA A 1 84 ? 18.518 -10.441 -7.327 1.00 56.44 84 ALA A C 1
ATOM 617 O O . ALA A 1 84 ? 19.430 -10.077 -6.580 1.00 56.44 84 ALA A O 1
ATOM 618 N N . ARG A 1 85 ? 18.176 -11.720 -7.495 1.00 45.59 85 ARG A N 1
ATOM 619 C CA . ARG A 1 85 ? 19.042 -12.833 -7.098 1.00 45.59 85 ARG A CA 1
ATOM 620 C C . ARG A 1 85 ? 20.215 -12.928 -8.055 1.00 45.59 85 ARG A C 1
ATOM 622 O O . ARG A 1 85 ? 19.970 -12.721 -9.263 1.00 45.59 85 ARG A O 1
#

Secondary structure (DSSP, 8-state):
--SSSGGGG-------SSTTTT-TTTHHHHS--TTS-HHHHHHHHHHHHHHH-TTSGGGSPPPS-HHHHHHHHHHHHHHSPPPP-

Radius of gyration: 17.78 Å; chains: 1; bounding box: 34×21×65 Å

Sequence (85 aa):
MLMMLCALLAGCAPRSLRPGADDPAQVTNSVNLSGFPPEYKRGFGAGCESANDASGQSARRPKGDASFVQGWQDGLDYCRPKKAR

pLDDT: mean 82.98, std 14.97, range [45.59, 97.56]